Protein AF-A0A7Y5WWC1-F1 (afdb_monomer)

Foldseek 3Di:
DQVPQPDPVGDPPDDPPCPDDDDDDDDDPDDDDPVVVCLVPPVPDPDDPD

Radius of gyration: 18.91 Å; Cα contacts (8 Å, |Δi|>4): 21; chains: 1; bounding box: 30×24×42 Å

Mean predicted aligned error: 7.78 Å

Structure (mmCIF, N/CA/C/O backbone):
data_AF-A0A7Y5WWC1-F1
#
_entry.id   AF-A0A7Y5WWC1-F1
#
loop_
_atom_site.group_PDB
_atom_site.id
_atom_site.type_symbol
_atom_site.label_atom_id
_atom_site.label_alt_id
_atom_site.label_comp_id
_atom_site.label_asym_id
_atom_site.label_entity_id
_atom_site.label_seq_id
_atom_site.pdbx_PDB_ins_code
_atom_site.Cartn_x
_atom_site.Cartn_y
_atom_site.Cartn_z
_atom_site.occupancy
_atom_site.B_iso_or_equiv
_atom_site.auth_seq_id
_atom_site.auth_comp_id
_atom_site.auth_asym_id
_atom_site.auth_atom_id
_atom_site.pdbx_PDB_model_num
ATOM 1 N N . TRP A 1 1 ? -18.534 -0.697 18.112 1.00 70.75 1 TRP A N 1
ATOM 2 C CA . TRP A 1 1 ? -17.292 0.053 17.897 1.00 7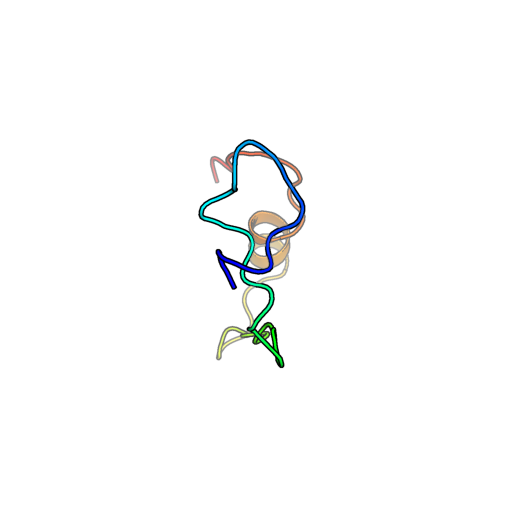0.75 1 TRP A CA 1
ATOM 3 C C . TRP A 1 1 ? -17.305 1.457 18.505 1.00 70.75 1 TRP A C 1
ATOM 5 O O . TRP A 1 1 ? -16.605 1.658 19.482 1.00 70.75 1 TRP A O 1
ATOM 15 N N . LYS A 1 2 ? -18.149 2.422 18.080 1.00 77.19 2 LYS A N 1
ATOM 16 C CA . LYS A 1 2 ? -18.127 3.801 18.649 1.00 77.19 2 LYS A CA 1
ATOM 17 C C . LYS A 1 2 ? -18.291 3.856 20.169 1.00 77.19 2 LYS A C 1
ATOM 19 O O . LYS A 1 2 ? -17.718 4.710 20.830 1.00 77.19 2 LYS A O 1
ATOM 24 N N . ARG A 1 3 ? -19.082 2.952 20.754 1.00 83.88 3 ARG A N 1
ATOM 25 C CA . ARG A 1 3 ? -19.238 2.859 22.216 1.00 83.88 3 ARG A CA 1
ATOM 26 C C . ARG A 1 3 ? -17.939 2.432 22.915 1.00 83.88 3 ARG A C 1
ATOM 28 O O . ARG A 1 3 ? -17.687 2.912 24.010 1.00 83.88 3 ARG A O 1
ATOM 35 N N . GLN A 1 4 ? -17.150 1.584 22.261 1.00 80.75 4 GLN A N 1
ATOM 36 C CA . GLN A 1 4 ? -15.891 1.023 22.752 1.00 80.75 4 GLN A CA 1
ATOM 37 C C . GLN A 1 4 ? -14.670 1.891 22.421 1.00 80.75 4 GLN A C 1
ATOM 39 O O . GLN A 1 4 ? -13.628 1.664 23.018 1.00 80.75 4 GLN A O 1
ATOM 44 N N . ASP A 1 5 ? -14.786 2.859 21.499 1.00 84.75 5 ASP A N 1
ATOM 45 C CA . ASP A 1 5 ? -13.702 3.800 21.186 1.00 84.75 5 ASP A CA 1
ATOM 46 C C . ASP A 1 5 ? -13.258 4.523 22.476 1.00 84.75 5 ASP A C 1
ATOM 48 O O . ASP A 1 5 ? -14.075 5.258 23.056 1.00 84.75 5 ASP A O 1
ATOM 52 N N . PRO A 1 6 ? -12.016 4.282 22.951 1.00 85.19 6 PRO A N 1
ATOM 53 C CA . PRO A 1 6 ? -11.523 4.825 24.212 1.00 85.19 6 PRO A CA 1
ATOM 54 C C . PRO A 1 6 ? -11.132 6.306 24.109 1.00 85.19 6 PRO A C 1
ATOM 56 O O . PRO A 1 6 ? -10.866 6.932 25.133 1.00 85.19 6 PRO A O 1
ATOM 59 N N . GLN A 1 7 ? -11.081 6.876 22.902 1.00 82.44 7 GLN A N 1
ATOM 60 C CA . GLN A 1 7 ? -10.620 8.245 22.673 1.00 82.44 7 GLN A CA 1
ATOM 61 C C . GLN A 1 7 ? -11.744 9.284 22.848 1.00 82.44 7 GLN A C 1
ATOM 63 O O . GLN A 1 7 ? -12.924 9.008 22.618 1.00 82.44 7 GLN A O 1
ATOM 68 N N . GLN A 1 8 ? -11.368 10.506 23.247 1.00 86.06 8 GLN A N 1
ATOM 69 C CA . GLN A 1 8 ? -12.231 11.693 23.266 1.00 86.06 8 GLN A CA 1
ATOM 70 C C . GLN A 1 8 ? -11.490 12.868 22.603 1.00 86.06 8 GLN A C 1
ATOM 72 O O . GLN A 1 8 ? -10.443 13.264 23.117 1.00 86.06 8 GLN A O 1
ATOM 77 N N . PRO A 1 9 ? -12.003 13.443 21.497 1.00 87.31 9 PRO A N 1
ATOM 78 C CA . PRO A 1 9 ? -13.246 13.093 20.804 1.00 87.31 9 PRO A CA 1
ATOM 79 C C . PRO A 1 9 ? -13.157 11.750 20.063 1.00 87.31 9 PRO A C 1
ATOM 81 O O . PRO A 1 9 ? -12.082 11.302 19.672 1.00 87.31 9 PRO A O 1
ATOM 84 N N . LYS A 1 10 ? -14.310 11.110 19.857 1.00 81.50 10 LYS A N 1
ATOM 85 C CA . LYS A 1 10 ? -14.391 9.809 19.178 1.00 81.50 10 LYS A CA 1
ATOM 86 C C . LYS A 1 10 ? -14.130 9.943 17.679 1.00 81.50 10 LYS A C 1
ATOM 88 O O . LYS A 1 10 ? -14.737 10.791 17.023 1.00 81.50 10 LYS A O 1
ATOM 93 N N . SER A 1 11 ? -13.272 9.083 17.132 1.00 78.25 11 SER A N 1
ATOM 94 C CA . SER A 1 11 ? -12.931 9.084 15.705 1.00 78.25 11 SER A CA 1
ATOM 95 C C . SER A 1 11 ? -14.001 8.354 14.895 1.00 78.25 11 SER A C 1
ATOM 97 O O . SER A 1 11 ? -14.517 7.320 15.313 1.00 78.25 11 SER A O 1
ATOM 99 N N . ILE A 1 12 ? -14.331 8.845 13.696 1.00 79.50 12 ILE A N 1
ATOM 100 C CA . ILE A 1 12 ? -15.223 8.111 12.781 1.00 79.50 12 ILE A CA 1
ATOM 101 C C . ILE A 1 12 ? -14.533 6.907 12.113 1.00 79.50 12 ILE A C 1
ATOM 103 O O . ILE A 1 12 ? -15.212 6.072 11.522 1.00 79.50 12 ILE A O 1
ATOM 107 N N . TRP A 1 13 ? -13.205 6.820 12.214 1.00 77.00 13 TRP A N 1
ATOM 108 C CA . TRP A 1 13 ? -12.379 5.852 11.490 1.00 77.00 13 TRP A CA 1
ATOM 109 C C . TRP A 1 13 ? -11.930 4.663 12.351 1.00 77.00 13 TRP A C 1
ATOM 111 O O . TRP A 1 13 ? -11.370 3.703 11.829 1.00 77.00 13 TRP A O 1
ATOM 121 N N . TYR A 1 14 ? -12.167 4.699 13.666 1.00 76.94 14 TYR A N 1
ATOM 122 C CA . TYR A 1 14 ? -11.654 3.690 14.593 1.00 76.94 14 TYR A CA 1
ATOM 123 C C . TYR A 1 14 ? -12.644 2.536 14.821 1.00 76.94 14 TYR A C 1
ATOM 125 O O . TYR A 1 14 ? -13.371 2.505 15.810 1.00 76.94 14 TYR A O 1
ATOM 133 N N . MET A 1 15 ? -12.691 1.565 13.906 1.00 79.81 15 MET A N 1
ATOM 134 C CA . MET A 1 15 ? -13.646 0.450 13.965 1.00 79.81 15 MET A CA 1
ATOM 135 C C . MET A 1 15 ? -13.123 -0.751 14.780 1.00 79.81 15 MET A C 1
ATOM 137 O O . MET A 1 15 ? -12.616 -1.718 14.222 1.00 79.81 15 MET A O 1
ATOM 141 N N . THR A 1 16 ? -13.312 -0.729 16.104 1.00 77.88 16 THR A N 1
ATOM 142 C CA . THR A 1 16 ? -12.885 -1.810 17.029 1.00 77.88 16 THR A CA 1
ATOM 143 C C . THR A 1 16 ? -13.553 -3.170 16.811 1.00 77.88 16 THR A C 1
ATOM 145 O O . THR A 1 16 ? -13.036 -4.179 17.277 1.00 77.88 16 THR A O 1
ATOM 148 N N . ASP A 1 17 ? -14.695 -3.219 16.121 1.00 79.94 17 ASP A N 1
ATOM 149 C CA . ASP A 1 17 ? -15.451 -4.465 15.921 1.00 79.94 17 ASP A CA 1
ATOM 150 C C . ASP A 1 17 ? -15.026 -5.204 14.636 1.00 79.94 17 ASP A C 1
ATOM 152 O O . ASP A 1 17 ? -15.574 -6.261 14.319 1.00 79.94 17 ASP A O 1
ATOM 15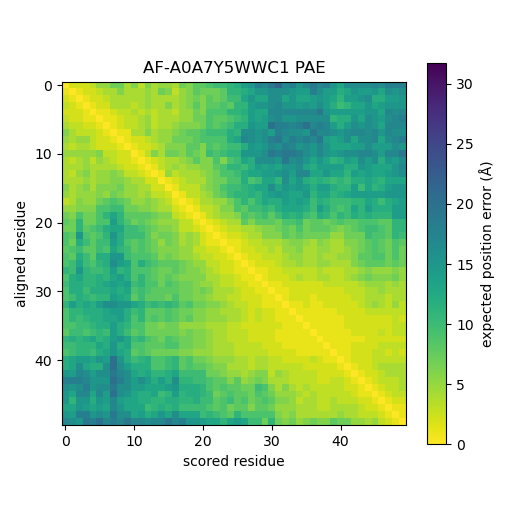6 N N . ALA A 1 18 ? -14.075 -4.658 13.868 1.00 81.81 18 ALA A N 1
ATOM 157 C CA . ALA A 1 18 ? -13.544 -5.312 12.678 1.00 81.81 18 ALA A CA 1
ATOM 158 C C . ALA A 1 18 ? -12.569 -6.419 13.097 1.00 81.81 18 ALA A C 1
ATOM 160 O O . ALA A 1 18 ? -11.367 -6.194 13.205 1.00 81.81 18 ALA A O 1
ATOM 161 N N . GLN A 1 19 ? -13.098 -7.620 13.349 1.00 80.31 19 GLN A N 1
ATOM 162 C CA . GLN A 1 19 ? -12.284 -8.761 13.778 1.00 80.31 19 GLN A CA 1
ATOM 163 C C . GLN A 1 19 ? -11.169 -9.049 12.771 1.00 80.31 19 GLN A C 1
ATOM 165 O O . GLN A 1 19 ? -10.043 -9.334 13.173 1.00 80.31 19 GLN A O 1
ATOM 170 N N . TRP A 1 20 ? -11.479 -8.988 11.471 1.00 80.75 20 TRP A N 1
ATOM 171 C CA . TRP A 1 20 ? -10.537 -9.288 10.398 1.00 80.75 20 TRP A CA 1
ATOM 172 C C . TRP A 1 20 ? -10.419 -8.073 9.474 1.00 80.75 20 TRP A C 1
ATOM 174 O O . TRP A 1 20 ? -11.346 -7.748 8.731 1.00 80.75 20 TRP A O 1
ATOM 184 N N . VAL A 1 21 ? -9.263 -7.414 9.514 1.00 81.69 21 VAL A N 1
ATOM 185 C CA . VAL A 1 21 ? -8.852 -6.431 8.508 1.00 81.69 21 VAL A CA 1
ATOM 186 C C . VAL A 1 21 ? -7.777 -7.097 7.666 1.00 81.69 21 VAL A C 1
ATOM 188 O O . VAL A 1 21 ? -6.734 -7.494 8.178 1.00 81.69 21 VAL A O 1
ATOM 191 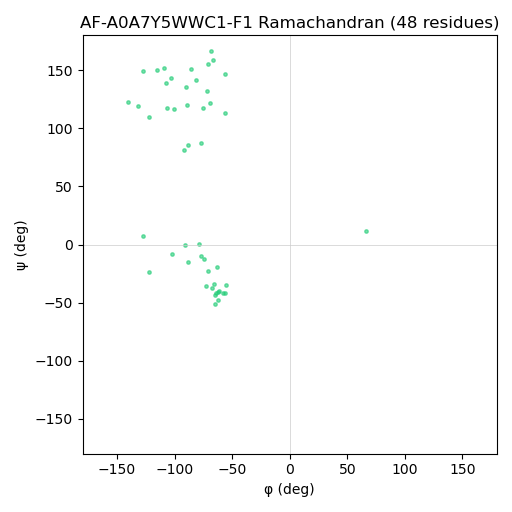N N . GLY A 1 22 ? -8.051 -7.260 6.377 1.00 83.19 22 GLY A N 1
ATOM 192 C CA . GLY A 1 22 ? -7.122 -7.863 5.432 1.00 83.19 22 GLY A CA 1
ATOM 193 C C . GLY A 1 22 ? -6.929 -6.959 4.229 1.00 83.19 22 GLY A C 1
ATOM 194 O O . GLY A 1 22 ? -7.843 -6.244 3.823 1.00 83.19 22 GLY A O 1
ATOM 195 N N . PHE A 1 23 ? -5.744 -7.017 3.638 1.00 85.12 23 PHE A N 1
ATOM 196 C CA . PHE A 1 23 ? -5.486 -6.436 2.330 1.00 85.12 23 PHE A CA 1
ATOM 197 C C . PHE A 1 23 ? -5.449 -7.552 1.289 1.00 85.12 23 PHE A C 1
ATOM 199 O O . PHE A 1 23 ? -4.976 -8.661 1.547 1.00 85.12 23 PHE A O 1
ATOM 206 N N . ARG A 1 24 ? -5.961 -7.261 0.094 1.00 89.69 24 ARG A N 1
ATOM 207 C CA . ARG A 1 24 ? -5.821 -8.143 -1.062 1.00 89.69 24 ARG A CA 1
ATOM 208 C C . ARG A 1 24 ? -4.705 -7.596 -1.934 1.00 89.69 24 ARG A C 1
ATOM 210 O O . ARG A 1 24 ? -4.845 -6.511 -2.488 1.00 89.69 24 ARG A O 1
ATOM 217 N N . LEU A 1 25 ? -3.631 -8.364 -2.085 1.00 85.69 25 LEU A N 1
ATOM 218 C CA . LEU A 1 25 ? -2.628 -8.073 -3.098 1.00 85.69 25 LEU A CA 1
ATOM 219 C C . LEU A 1 25 ? -3.196 -8.477 -4.460 1.00 85.69 25 LEU A C 1
ATOM 221 O O . LEU A 1 25 ? -3.521 -9.643 -4.686 1.00 85.69 25 LEU A O 1
ATOM 225 N N . VAL A 1 26 ? -3.350 -7.505 -5.350 1.00 88.31 26 VAL A N 1
ATOM 226 C CA . VAL A 1 26 ? -3.742 -7.742 -6.740 1.00 88.31 26 VAL A CA 1
ATOM 227 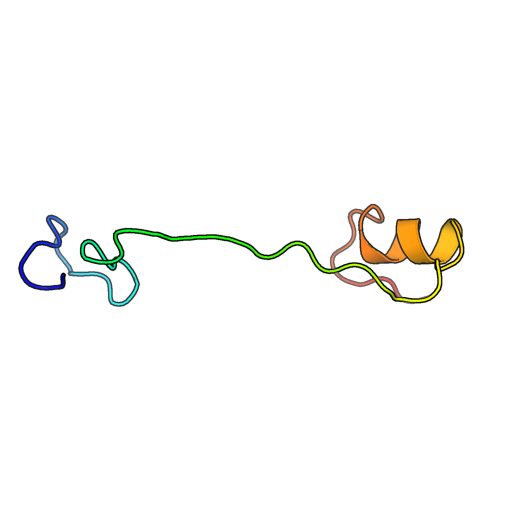C C . VAL A 1 26 ? -2.534 -7.509 -7.631 1.00 88.31 26 VAL A C 1
ATOM 229 O O . VAL A 1 26 ? -1.766 -6.577 -7.406 1.00 88.31 26 VAL A O 1
ATOM 232 N N . ARG A 1 27 ? -2.361 -8.367 -8.638 1.00 89.75 27 ARG A N 1
ATOM 233 C CA . ARG A 1 27 ? -1.364 -8.170 -9.692 1.00 89.75 27 ARG A CA 1
ATOM 234 C C . ARG A 1 27 ? -2.055 -7.977 -11.042 1.00 89.75 27 ARG A C 1
ATOM 236 O O . ARG A 1 27 ? -3.113 -8.577 -11.254 1.00 89.75 27 ARG A O 1
ATOM 243 N N . PRO A 1 28 ? -1.450 -7.223 -11.972 1.00 91.12 28 PRO A N 1
ATOM 244 C CA . PRO A 1 28 ? -1.862 -7.229 -13.369 1.00 91.12 28 PRO A CA 1
ATOM 245 C C . PRO A 1 28 ? -1.818 -8.647 -13.956 1.00 91.12 28 PRO A C 1
ATOM 247 O O . PRO A 1 28 ? -0.975 -9.464 -13.568 1.00 91.12 28 PRO A O 1
ATOM 250 N N . SER A 1 29 ? -2.735 -8.949 -14.881 1.00 94.56 29 SER A N 1
ATOM 251 C CA . SER A 1 29 ? -2.790 -10.255 -15.557 1.00 94.56 29 SER A CA 1
ATOM 252 C C . SER A 1 29 ? -1.541 -10.483 -16.414 1.00 94.56 29 SER A C 1
ATOM 254 O O . SER A 1 29 ? -0.842 -11.487 -16.242 1.00 94.56 29 SER A O 1
ATOM 256 N N . THR A 1 30 ? -1.228 -9.496 -17.253 1.00 95.69 30 THR A N 1
ATOM 257 C CA . THR A 1 30 ? 0.007 -9.394 -18.036 1.00 95.69 30 THR A CA 1
ATOM 258 C C . THR A 1 30 ? 1.050 -8.637 -17.228 1.00 95.69 30 THR A C 1
ATOM 260 O O . THR A 1 30 ? 0.721 -7.614 -16.633 1.00 95.69 30 THR A O 1
ATOM 263 N N . LEU A 1 31 ? 2.291 -9.125 -17.202 1.00 93.75 31 LEU A N 1
ATOM 264 C CA . LEU A 1 31 ? 3.375 -8.439 -16.504 1.00 93.75 31 LEU A CA 1
ATOM 265 C C . LEU A 1 31 ? 3.735 -7.138 -17.252 1.00 93.75 31 LEU A C 1
ATOM 267 O O . LEU A 1 31 ? 4.078 -7.224 -18.434 1.00 93.75 31 LEU A O 1
ATOM 271 N N . PRO A 1 32 ? 3.663 -5.965 -16.600 1.00 93.88 32 PRO A N 1
ATOM 272 C CA . PRO A 1 32 ? 4.147 -4.719 -17.182 1.00 93.88 32 PRO A CA 1
ATOM 273 C C . PRO A 1 32 ? 5.676 -4.716 -17.319 1.00 93.88 32 PRO A C 1
ATOM 275 O O . PRO A 1 32 ? 6.377 -5.568 -16.765 1.00 93.88 32 PRO A O 1
ATOM 278 N N . GLY A 1 33 ? 6.195 -3.753 -18.081 1.00 95.81 33 GLY A N 1
ATOM 279 C CA . GLY A 1 33 ? 7.636 -3.563 -18.234 1.00 95.81 33 GLY A CA 1
ATOM 280 C C . GLY A 1 33 ? 8.305 -3.119 -16.929 1.00 95.81 33 GLY A C 1
ATOM 281 O O . GLY A 1 33 ? 7.662 -2.555 -16.045 1.00 95.81 33 GLY A O 1
ATOM 282 N N . VAL A 1 34 ? 9.620 -3.335 -16.822 1.00 94.75 34 VAL A N 1
ATOM 283 C CA . VAL A 1 34 ? 10.399 -2.947 -15.629 1.00 94.75 34 VAL A CA 1
ATOM 284 C C . VAL A 1 34 ? 10.292 -1.444 -15.356 1.00 94.75 34 VAL A C 1
ATOM 286 O O . VAL A 1 34 ? 10.094 -1.052 -14.207 1.00 94.75 34 VAL A O 1
ATOM 289 N N . ASP A 1 35 ? 10.346 -0.615 -16.402 1.00 94.44 35 ASP A N 1
ATOM 290 C CA . ASP A 1 35 ? 10.229 0.842 -16.276 1.00 94.44 35 ASP A CA 1
ATOM 291 C C . ASP A 1 35 ? 8.850 1.261 -15.751 1.00 94.44 35 ASP A C 1
ATOM 293 O O . ASP A 1 35 ? 8.751 2.098 -14.859 1.00 94.44 35 ASP A O 1
ATOM 297 N N . GLU A 1 36 ? 7.779 0.632 -16.238 1.00 93.19 36 GLU A N 1
ATOM 298 C CA . GLU A 1 36 ? 6.408 0.904 -15.795 1.00 93.19 36 GLU A CA 1
ATOM 299 C C . GLU A 1 36 ? 6.208 0.514 -14.322 1.00 93.19 36 GLU A C 1
ATOM 301 O O . GLU A 1 36 ? 5.660 1.286 -13.535 1.00 93.19 36 GLU A O 1
ATOM 306 N N . MET A 1 37 ? 6.724 -0.651 -13.914 1.00 92.81 37 MET A N 1
ATOM 307 C CA . MET A 1 37 ? 6.709 -1.084 -12.512 1.00 92.81 37 MET A CA 1
ATOM 308 C C . MET A 1 37 ? 7.494 -0.127 -11.609 1.00 92.81 37 MET A C 1
ATOM 310 O O . MET A 1 37 ? 7.067 0.161 -10.489 1.00 92.81 37 MET A O 1
ATOM 314 N N . TYR A 1 38 ? 8.645 0.363 -12.079 1.00 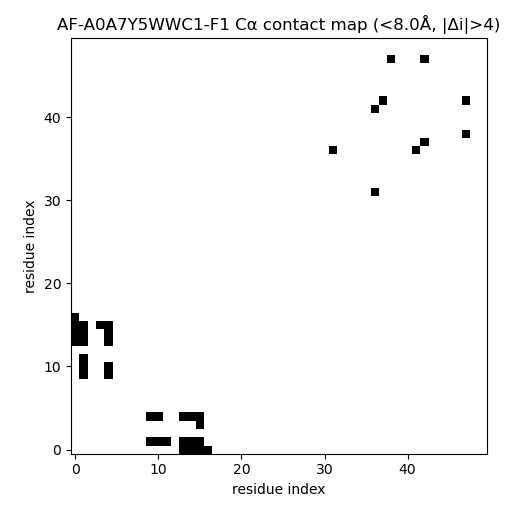93.44 38 TYR A N 1
ATOM 315 C CA . TYR A 1 38 ? 9.451 1.329 -11.340 1.00 93.44 38 TYR A CA 1
ATOM 316 C C . TYR A 1 38 ? 8.685 2.636 -11.127 1.00 93.44 38 TYR A C 1
ATOM 318 O O . TYR A 1 38 ? 8.587 3.095 -9.989 1.00 93.44 38 TYR A O 1
ATOM 326 N N . ARG A 1 39 ? 8.072 3.181 -12.183 1.00 92.38 39 ARG A N 1
ATOM 327 C CA . ARG A 1 39 ? 7.286 4.421 -12.110 1.00 92.38 39 ARG A CA 1
ATOM 328 C C . ARG A 1 39 ? 6.071 4.306 -11.192 1.00 92.38 39 ARG A C 1
ATOM 330 O O . ARG A 1 39 ? 5.813 5.210 -10.401 1.00 92.38 39 ARG A O 1
ATOM 337 N N . ALA A 1 40 ? 5.370 3.173 -11.247 1.00 89.94 40 ALA A N 1
ATOM 338 C CA . ALA A 1 40 ? 4.150 2.949 -10.476 1.00 89.94 40 ALA A CA 1
ATOM 339 C C . ALA A 1 40 ? 4.387 2.731 -8.972 1.00 89.94 40 ALA A C 1
ATOM 341 O O . ALA A 1 40 ? 3.546 3.127 -8.165 1.00 89.94 40 ALA A O 1
ATOM 342 N N . TRP A 1 41 ? 5.482 2.068 -8.578 1.00 89.12 41 TRP A N 1
ATOM 343 C CA . TRP A 1 41 ? 5.665 1.617 -7.187 1.00 89.12 41 TRP A CA 1
ATOM 344 C C . TRP A 1 41 ? 6.927 2.139 -6.498 1.00 89.12 41 TRP A C 1
ATOM 346 O O . TRP A 1 41 ? 6.954 2.187 -5.271 1.00 89.12 41 TRP A O 1
ATOM 356 N N . ASN A 1 42 ? 7.965 2.517 -7.250 1.00 92.19 42 ASN A N 1
ATOM 357 C CA . ASN A 1 42 ? 9.305 2.788 -6.714 1.00 92.19 42 ASN A CA 1
ATOM 358 C C . ASN A 1 42 ? 9.882 4.156 -7.123 1.00 92.19 42 ASN A C 1
ATOM 360 O O . ASN A 1 42 ? 11.047 4.427 -6.837 1.00 92.19 42 ASN A O 1
ATOM 364 N N . SER A 1 43 ? 9.099 5.019 -7.775 1.00 92.19 43 SER A N 1
ATOM 365 C CA . SER A 1 43 ? 9.562 6.322 -8.274 1.00 92.19 43 SER A CA 1
ATOM 366 C C . SER A 1 43 ? 9.840 7.336 -7.163 1.00 92.19 43 SER A C 1
ATOM 368 O O . SER A 1 43 ? 10.625 8.259 -7.358 1.00 92.19 43 SER A O 1
ATOM 370 N N . GLY A 1 44 ? 9.228 7.166 -5.986 1.00 91.69 44 GLY A N 1
ATOM 371 C CA . GLY A 1 44 ? 9.460 8.026 -4.820 1.00 91.69 44 GLY A CA 1
ATOM 372 C C . GLY A 1 44 ? 8.987 9.474 -4.993 1.00 91.69 44 GLY A C 1
ATOM 373 O O . GLY A 1 44 ? 9.322 10.319 -4.164 1.00 91.69 44 GLY A O 1
ATOM 374 N N . VAL A 1 45 ? 8.221 9.764 -6.047 1.00 92.25 45 VAL A N 1
ATOM 375 C CA . VAL A 1 45 ? 7.649 11.083 -6.342 1.00 92.25 45 VAL A CA 1
ATOM 376 C C . VAL A 1 45 ? 6.137 11.074 -6.126 1.00 92.25 45 VAL A C 1
ATOM 378 O O . VAL A 1 45 ? 5.490 10.039 -6.265 1.00 92.25 45 VAL A O 1
ATOM 381 N N . GLU A 1 46 ? 5.564 12.233 -5.787 1.00 89.44 46 GLU A N 1
ATOM 382 C CA . GLU A 1 46 ? 4.107 12.391 -5.647 1.00 89.44 46 GLU A CA 1
ATOM 383 C C . GLU A 1 46 ? 3.385 12.249 -6.995 1.00 89.44 46 GLU A C 1
ATOM 385 O O . GLU A 1 46 ? 2.305 11.664 -7.064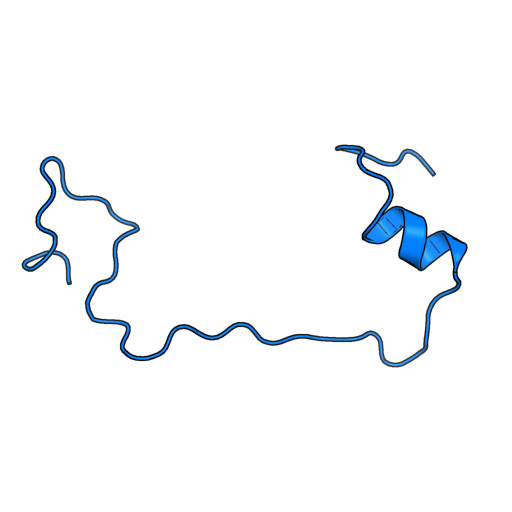 1.00 89.44 46 GLU A O 1
ATOM 390 N N . LEU A 1 47 ? 3.993 12.764 -8.068 1.00 87.81 47 LEU A N 1
ATOM 391 C CA . LEU A 1 47 ? 3.458 12.697 -9.421 1.00 87.81 47 LEU A CA 1
ATOM 392 C C . LEU A 1 47 ? 4.593 12.423 -10.412 1.00 87.81 47 LEU A C 1
ATOM 394 O O . LEU A 1 47 ? 5.549 13.198 -10.485 1.00 87.81 47 LEU A O 1
ATOM 398 N N . ASP A 1 48 ? 4.478 11.337 -11.175 1.00 85.94 48 ASP A N 1
ATOM 399 C CA . ASP A 1 48 ? 5.370 11.051 -12.300 1.00 85.94 48 ASP A CA 1
ATOM 400 C C . ASP A 1 48 ? 4.790 11.694 -13.576 1.00 85.94 48 ASP A C 1
ATOM 402 O O . ASP A 1 48 ? 3.650 1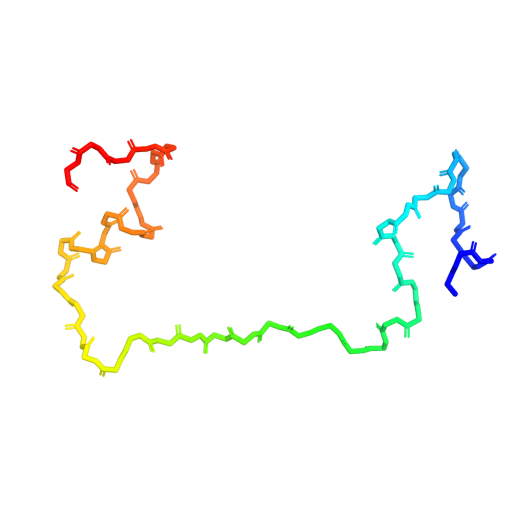1.388 -13.938 1.00 85.94 48 ASP A O 1
ATOM 406 N N . PRO A 1 49 ? 5.505 12.623 -14.240 1.00 84.62 49 PR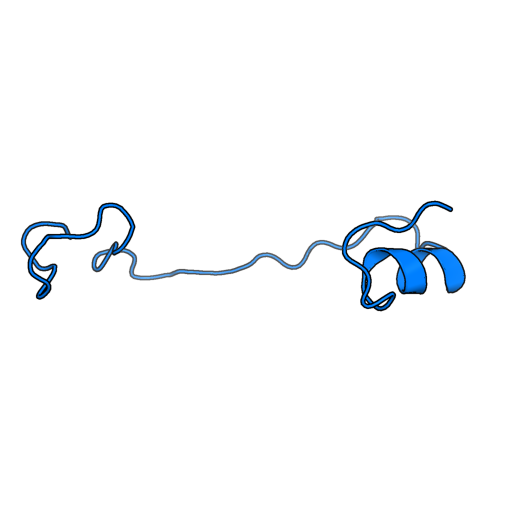O A N 1
ATOM 407 C CA . PRO A 1 49 ? 5.014 13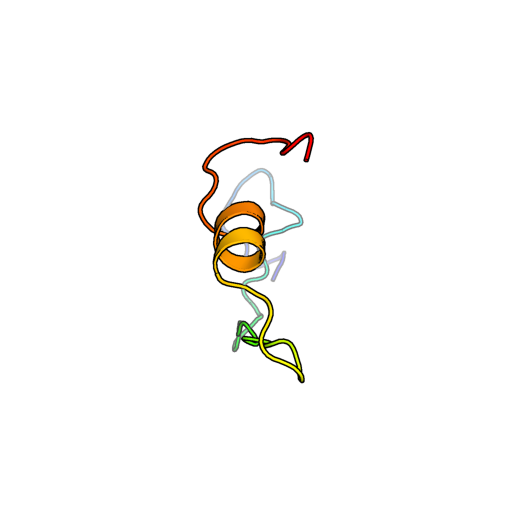.283 -15.446 1.00 84.62 49 PRO A CA 1
ATOM 408 C C . PRO A 1 49 ? 5.145 12.436 -16.727 1.00 84.62 49 PRO A C 1
ATOM 410 O O . PRO A 1 49 ? 4.782 12.942 -17.793 1.00 84.62 49 PRO A O 1
ATOM 413 N N . TYR A 1 50 ? 5.675 11.206 -16.655 1.00 77.19 50 TYR A N 1
ATOM 414 C CA . TYR A 1 50 ? 5.995 10.369 -17.819 1.00 77.19 50 TYR A CA 1
ATOM 415 C C . TYR A 1 50 ? 5.254 9.036 -17.897 1.00 77.19 50 TYR A C 1
ATOM 417 O O . TYR A 1 50 ? 5.210 8.275 -16.905 1.00 77.19 50 TYR A O 1
#

Solvent-accessible surface area (backbone atoms only — not comparable to full-atom values): 3720 Å² total; per-residue (Å²): 66,79,88,70,46,88,55,85,79,72,66,96,79,57,63,76,70,58,88,76,84,82,85,81,90,80,75,71,92,68,84,74,54,73,68,56,51,37,62,75,75,64,61,90,60,98,73,79,95,123

pLDDT: mean 86.27, std 6.23, range [70.75, 95.81]

Secondary structure (DSSP, 8-state):
-TTT--SSSPPSS--TT-S---PPP---SSPPPHHHHHHHHT--SS----

Sequence (50 aa):
WKRQDPQQPKSIWYMTDAQWVGFRLVRPSTLPGVDEMYRAWNSGVELDPY